Protein AF-A0A7V3EER7-F1 (afdb_monomer_lite)

Radius of gyration: 16.02 Å; chains: 1; bounding box: 39×31×43 Å

Foldseek 3Di:
DPFAWKWKFAQPDIGTQPDPVSDDPQSVCCVCVVVLVGDNVRLVVLCVVVVHDRPDDDDSSVVSVQSSQVVRIWIWGADVVVGAIEIEHADCVVNVLRVLVVLVVQQVDDDPPHRSDDQLGKYWYAHNNVRDIDTQHSVNRHNVVSCVVVVVSVVVVVD

pLDDT: mean 90.34, std 13.89, range [35.34, 98.5]

Structure (mmCIF, N/CA/C/O backbone):
data_AF-A0A7V3EER7-F1
#
_entry.id   AF-A0A7V3EER7-F1
#
loop_
_atom_site.group_PDB
_atom_site.id
_atom_site.type_symbol
_atom_site.label_atom_id
_atom_site.label_alt_id
_atom_site.label_comp_id
_atom_site.label_asym_id
_atom_site.label_entity_id
_atom_site.label_seq_id
_atom_site.pdbx_PDB_ins_code
_atom_site.Cartn_x
_atom_site.Cartn_y
_atom_site.Cartn_z
_atom_site.occupancy
_atom_site.B_iso_or_equiv
_atom_site.auth_seq_id
_atom_site.auth_comp_id
_atom_site.auth_asym_id
_atom_site.auth_atom_id
_atom_site.pdbx_PDB_model_num
ATOM 1 N N . MET A 1 1 ? 12.422 -6.948 15.788 1.00 42.25 1 MET A N 1
ATOM 2 C CA . MET A 1 1 ? 12.327 -7.331 14.360 1.00 42.25 1 MET A CA 1
ATOM 3 C C . MET A 1 1 ? 12.976 -6.224 13.553 1.00 42.25 1 MET A C 1
ATOM 5 O O . MET A 1 1 ? 12.641 -5.079 13.814 1.00 42.25 1 MET A O 1
ATOM 9 N N . LEU A 1 2 ? 13.895 -6.529 12.631 1.00 43.34 2 LEU A N 1
ATOM 10 C CA . LEU A 1 2 ? 14.289 -5.552 11.610 1.00 43.34 2 LEU A CA 1
ATOM 11 C C . LEU A 1 2 ? 13.024 -5.262 10.796 1.00 43.34 2 LEU A C 1
ATOM 13 O O . LEU A 1 2 ? 12.537 -6.149 10.097 1.00 43.34 2 LEU A O 1
ATOM 17 N N . GLN A 1 3 ? 12.422 -4.094 10.991 1.00 60.03 3 GLN A N 1
ATOM 18 C CA . GLN A 1 3 ? 11.299 -3.662 10.172 1.00 60.03 3 GLN A CA 1
ATOM 19 C C . GLN A 1 3 ? 11.887 -2.934 8.964 1.00 60.03 3 GLN A C 1
ATOM 21 O O . GLN A 1 3 ? 12.752 -2.074 9.128 1.00 60.03 3 GLN A O 1
ATOM 26 N N . GLY A 1 4 ? 11.493 -3.347 7.758 1.00 76.50 4 GLY A N 1
ATOM 27 C CA . GLY A 1 4 ? 11.801 -2.579 6.558 1.00 76.50 4 GLY A CA 1
ATOM 28 C C . GLY A 1 4 ? 10.993 -1.281 6.535 1.00 76.50 4 GLY A C 1
ATOM 29 O O . GLY A 1 4 ? 10.153 -1.034 7.402 1.00 76.50 4 GLY A O 1
ATOM 30 N N . LEU A 1 5 ? 11.275 -0.438 5.551 1.00 89.69 5 LEU A N 1
ATOM 31 C CA . LEU A 1 5 ? 10.651 0.873 5.410 1.00 89.69 5 LEU A CA 1
ATOM 32 C C . LEU A 1 5 ? 9.128 0.772 5.225 1.00 89.69 5 LEU A C 1
ATOM 34 O O . LEU A 1 5 ? 8.624 -0.155 4.590 1.00 89.69 5 LEU A O 1
ATOM 38 N N . GLY A 1 6 ? 8.390 1.739 5.763 1.00 92.44 6 GLY A N 1
ATOM 39 C CA . GLY A 1 6 ? 6.947 1.864 5.580 1.00 92.44 6 GLY A CA 1
ATOM 40 C C . GLY A 1 6 ? 6.587 3.255 5.081 1.00 92.44 6 GLY A C 1
ATOM 41 O O . GLY A 1 6 ? 7.188 4.236 5.509 1.00 92.44 6 GLY A O 1
ATOM 42 N N . PHE A 1 7 ? 5.603 3.343 4.189 1.00 95.00 7 PHE A N 1
ATOM 43 C CA . PHE A 1 7 ? 5.079 4.617 3.710 1.00 95.00 7 PHE A CA 1
ATOM 44 C C . PHE A 1 7 ? 3.555 4.585 3.612 1.00 95.00 7 PHE A C 1
ATOM 46 O O . PHE A 1 7 ? 2.960 3.537 3.333 1.00 95.00 7 PHE A O 1
ATOM 53 N N . TRP A 1 8 ? 2.951 5.753 3.799 1.00 97.19 8 TRP A N 1
ATOM 54 C CA . TRP A 1 8 ? 1.644 6.091 3.248 1.00 97.19 8 TRP A CA 1
ATOM 55 C C . TRP A 1 8 ? 1.843 7.021 2.057 1.00 97.19 8 TRP A C 1
ATOM 57 O O . TRP A 1 8 ? 2.626 7.968 2.133 1.00 97.19 8 TRP A O 1
ATOM 67 N N . VAL A 1 9 ? 1.147 6.756 0.957 1.00 98.00 9 VAL A N 1
ATOM 68 C CA . VAL A 1 9 ? 1.223 7.568 -0.261 1.00 98.00 9 VAL A CA 1
ATOM 69 C C . VAL A 1 9 ? -0.187 7.950 -0.685 1.00 98.00 9 VAL A C 1
ATOM 71 O O . VAL A 1 9 ? -1.065 7.097 -0.716 1.00 98.00 9 VAL A O 1
ATOM 74 N N . LYS A 1 10 ? -0.424 9.214 -1.019 1.00 97.00 10 LYS A N 1
ATOM 75 C CA . LYS A 1 10 ? -1.668 9.662 -1.655 1.00 97.00 10 LYS A CA 1
ATOM 76 C C . LYS A 1 10 ? -1.333 10.766 -2.633 1.00 97.00 10 LYS A C 1
ATOM 78 O O . LYS A 1 10 ? -0.817 11.812 -2.245 1.00 97.00 10 LYS A O 1
ATOM 83 N N . GLU A 1 11 ? -1.609 10.516 -3.904 1.00 94.50 11 GLU A N 1
ATOM 84 C CA . GLU A 1 11 ? -1.193 11.393 -4.994 1.00 94.50 11 GLU A CA 1
ATOM 85 C C . GLU A 1 11 ? 0.325 11.670 -4.949 1.00 94.50 11 GLU A C 1
ATOM 87 O O . GLU A 1 11 ? 1.121 10.740 -5.040 1.00 94.50 11 GLU A O 1
ATOM 92 N N . HIS A 1 12 ? 0.735 12.927 -4.757 1.00 90.56 12 HIS A N 1
ATOM 93 C CA . HIS A 1 12 ? 2.141 13.339 -4.639 1.00 90.56 12 HIS A CA 1
ATOM 94 C C . HIS A 1 12 ? 2.633 13.402 -3.183 1.00 90.56 12 HIS A C 1
ATOM 96 O O . HIS A 1 12 ? 3.781 13.760 -2.920 1.00 90.56 12 HIS A O 1
ATOM 102 N N . ARG A 1 13 ? 1.762 13.103 -2.213 1.00 96.25 13 ARG A N 1
ATOM 103 C CA . ARG A 1 13 ? 2.093 13.132 -0.790 1.00 96.25 13 ARG A CA 1
ATOM 104 C C . ARG A 1 13 ? 2.680 11.787 -0.378 1.00 96.25 13 ARG A C 1
ATOM 106 O O . ARG A 1 13 ? 1.999 10.770 -0.464 1.00 96.25 13 ARG A O 1
ATOM 113 N N . ILE A 1 14 ? 3.917 11.800 0.116 1.00 95.94 14 ILE A N 1
ATOM 114 C CA . ILE A 1 14 ? 4.625 10.624 0.640 1.00 95.94 14 ILE A CA 1
ATOM 115 C C . ILE A 1 14 ? 4.911 10.857 2.123 1.00 95.94 14 ILE A C 1
ATOM 117 O O . ILE A 1 14 ? 5.593 11.813 2.491 1.00 95.94 14 ILE A O 1
ATOM 121 N N . ILE A 1 15 ? 4.395 9.975 2.972 1.00 94.31 15 ILE A N 1
ATOM 122 C CA . ILE A 1 15 ? 4.596 9.996 4.418 1.00 94.31 15 ILE A CA 1
ATOM 123 C C . ILE A 1 15 ? 5.465 8.791 4.786 1.00 94.31 15 ILE A C 1
ATOM 125 O O . ILE A 1 15 ? 4.962 7.664 4.795 1.00 94.31 15 ILE A O 1
ATOM 129 N N . PRO A 1 16 ? 6.762 8.986 5.076 1.00 92.12 16 PRO A N 1
ATOM 130 C CA . PRO A 1 16 ? 7.594 7.921 5.610 1.00 92.12 16 PRO A CA 1
ATOM 131 C C . PRO A 1 16 ? 7.192 7.628 7.056 1.00 92.12 16 PRO A C 1
ATOM 133 O O . PRO A 1 16 ? 7.176 8.526 7.899 1.00 92.12 16 PRO A O 1
ATOM 136 N N . LEU A 1 17 ? 6.924 6.360 7.350 1.00 88.56 17 LEU A N 1
ATOM 137 C CA . LEU A 1 17 ? 6.810 5.875 8.718 1.00 88.56 17 LEU A CA 1
ATOM 138 C C . LEU A 1 17 ? 8.229 5.742 9.258 1.00 88.56 17 LEU A C 1
ATOM 140 O O . LEU A 1 17 ? 9.000 4.875 8.838 1.00 88.56 17 LEU A O 1
ATOM 144 N N . ARG A 1 18 ? 8.611 6.691 10.107 1.00 67.06 18 ARG A N 1
ATOM 145 C CA . ARG A 1 18 ? 9.896 6.668 10.803 1.00 67.06 18 ARG A CA 1
ATOM 146 C C . ARG A 1 18 ? 9.887 5.490 11.776 1.00 67.06 18 ARG A C 1
ATOM 148 O O . ARG A 1 18 ? 8.834 5.176 12.296 1.00 67.06 18 ARG A O 1
ATOM 155 N N . ASP A 1 19 ? 11.045 4.844 11.914 1.00 54.69 19 ASP A N 1
ATOM 156 C CA . ASP A 1 19 ? 11.454 3.784 12.855 1.00 54.69 19 ASP A CA 1
ATOM 157 C C . ASP A 1 19 ? 10.379 2.780 13.377 1.00 54.69 19 ASP A C 1
ATOM 159 O O . ASP A 1 19 ? 9.333 3.177 13.874 1.00 54.69 19 ASP A O 1
ATOM 163 N N . PRO A 1 20 ? 10.641 1.458 13.428 1.00 51.66 20 PRO A N 1
ATOM 164 C CA . PRO A 1 20 ? 9.833 0.510 14.215 1.00 51.66 20 PRO A CA 1
ATOM 165 C C . PRO A 1 20 ? 9.414 0.960 15.633 1.00 51.66 20 PRO A C 1
ATOM 167 O O . PRO A 1 20 ? 8.458 0.397 16.171 1.00 51.66 20 PRO A O 1
ATOM 170 N N . ALA A 1 21 ? 10.129 1.910 16.245 1.00 42.50 21 ALA A N 1
ATOM 171 C CA . ALA A 1 21 ? 9.782 2.544 17.515 1.00 42.50 21 ALA A CA 1
ATOM 172 C C . ALA A 1 21 ? 8.738 3.684 17.429 1.00 42.50 21 ALA A C 1
ATOM 174 O O . ALA A 1 21 ? 8.086 3.942 18.438 1.00 42.50 21 ALA A O 1
ATOM 175 N N . GLU A 1 22 ? 8.565 4.353 16.280 1.00 47.84 22 GLU A N 1
ATOM 176 C CA . GLU A 1 22 ? 7.637 5.490 16.101 1.00 47.84 22 GLU A CA 1
ATOM 177 C C . GLU A 1 22 ? 6.273 5.084 15.506 1.00 47.84 22 GLU A C 1
ATOM 179 O O . GLU A 1 22 ? 5.371 5.909 15.434 1.00 47.84 22 GLU A O 1
ATOM 184 N N . GLY A 1 23 ? 6.069 3.807 15.158 1.00 58.38 23 GLY A N 1
ATOM 185 C CA . GLY A 1 23 ? 4.727 3.245 14.975 1.00 58.38 23 GLY A CA 1
ATOM 186 C C . GLY A 1 23 ? 4.517 2.424 13.704 1.00 58.38 23 GLY A C 1
ATOM 187 O O . GLY A 1 23 ? 5.261 2.470 12.730 1.00 58.38 23 GLY A O 1
ATOM 188 N N . THR A 1 24 ? 3.458 1.619 13.723 1.00 83.88 24 THR A N 1
ATOM 189 C CA . THR A 1 24 ? 2.989 0.862 12.554 1.00 83.88 24 THR A CA 1
ATOM 190 C C . THR A 1 24 ? 2.129 1.750 11.643 1.00 83.88 24 THR A C 1
ATOM 192 O O . THR A 1 24 ? 1.691 2.825 12.049 1.00 83.88 24 THR A O 1
ATOM 195 N N . HIS A 1 25 ? 1.794 1.283 10.432 1.00 90.81 25 HIS A N 1
ATOM 196 C CA . HIS A 1 25 ? 0.808 1.951 9.561 1.00 90.81 25 HIS A CA 1
ATOM 197 C C . HIS A 1 25 ? -0.485 2.329 10.295 1.00 90.81 25 HIS A C 1
ATOM 199 O O . HIS A 1 25 ? -1.032 3.397 10.031 1.00 90.81 25 HIS A O 1
ATOM 205 N N . ILE A 1 26 ? -0.953 1.466 11.205 1.00 91.62 26 ILE A N 1
ATOM 206 C CA . ILE A 1 26 ? -2.166 1.714 11.986 1.00 91.62 26 ILE A CA 1
ATOM 207 C C . ILE A 1 26 ? -1.922 2.711 13.121 1.00 91.62 26 ILE A C 1
ATOM 209 O O . ILE A 1 26 ? -2.762 3.577 13.333 1.00 91.62 26 ILE A O 1
ATOM 213 N N . SER A 1 27 ? -0.762 2.659 13.788 1.00 90.56 27 SER A N 1
ATOM 214 C CA . SER A 1 27 ? -0.392 3.646 14.813 1.00 90.56 27 SER A CA 1
ATOM 215 C C . SER A 1 27 ? -0.443 5.065 14.250 1.00 90.56 27 SER A C 1
ATOM 217 O O . SER A 1 27 ? -1.082 5.926 14.843 1.00 90.56 27 SER A O 1
ATOM 219 N N . TYR A 1 28 ? 0.117 5.268 13.053 1.00 92.56 28 TYR A N 1
ATOM 220 C CA . TYR A 1 28 ? 0.115 6.574 12.396 1.00 92.56 28 TYR A CA 1
ATOM 221 C C . TYR A 1 28 ? -1.304 7.082 12.093 1.00 92.56 28 TYR A C 1
ATOM 223 O O . TYR A 1 28 ? -1.598 8.251 12.318 1.00 92.56 28 TYR A O 1
ATOM 231 N N . ILE A 1 29 ? -2.214 6.207 11.641 1.00 94.44 29 ILE A N 1
ATOM 232 C CA . ILE A 1 29 ? -3.625 6.580 11.430 1.00 94.44 29 ILE A CA 1
ATOM 233 C C . ILE A 1 29 ? -4.298 6.958 12.757 1.00 94.44 29 ILE A C 1
ATOM 235 O O . ILE A 1 29 ? -5.045 7.927 12.805 1.00 94.44 29 ILE A O 1
ATOM 239 N N . ILE A 1 30 ? -4.054 6.205 13.833 1.00 93.56 30 ILE A N 1
ATOM 240 C CA . ILE A 1 30 ? -4.658 6.469 15.150 1.00 93.56 30 ILE A CA 1
ATOM 241 C C . ILE A 1 30 ? -4.161 7.802 15.734 1.00 93.56 30 ILE A C 1
ATOM 243 O O . ILE A 1 30 ? -4.914 8.518 16.400 1.00 93.56 30 ILE A O 1
ATOM 247 N N . GLU A 1 31 ? -2.893 8.130 15.497 1.00 92.81 31 GLU A N 1
ATOM 248 C CA . GLU A 1 31 ? -2.251 9.350 15.990 1.00 92.81 31 GLU A CA 1
ATOM 249 C C . GLU A 1 31 ? -2.615 10.591 15.164 1.00 92.81 31 GLU A C 1
ATOM 251 O O . GLU A 1 31 ? -2.727 11.674 15.741 1.00 92.81 31 GLU A O 1
ATOM 256 N N . HIS A 1 32 ? -2.876 10.418 13.862 1.00 94.31 32 HIS A N 1
ATOM 257 C CA . HIS A 1 32 ? -3.182 11.484 12.899 1.00 94.31 32 HIS A CA 1
ATOM 258 C C . HIS A 1 32 ? -4.459 11.211 12.072 1.00 94.31 32 HIS A C 1
ATOM 260 O O . HIS A 1 32 ? -4.418 11.240 10.838 1.00 94.31 32 HIS A O 1
ATOM 266 N N . PRO A 1 33 ? -5.609 10.911 12.701 1.00 96.31 33 PRO A N 1
ATOM 267 C CA . PRO A 1 33 ? -6.800 10.424 11.998 1.00 96.31 33 PRO A CA 1
ATOM 268 C C . PRO A 1 33 ? -7.367 11.435 10.994 1.00 96.31 33 PRO A C 1
ATOM 270 O O . PRO A 1 33 ? -7.856 11.048 9.930 1.00 96.31 33 PRO A O 1
ATOM 273 N N . GLU A 1 34 ? -7.232 12.730 11.275 1.00 96.31 34 GLU A N 1
ATOM 274 C CA . GLU A 1 34 ? -7.685 13.816 10.410 1.00 96.31 34 GLU A CA 1
ATOM 275 C C . GLU A 1 34 ? -7.000 13.818 9.039 1.00 96.31 34 GLU A C 1
ATOM 277 O O . GLU A 1 34 ? -7.625 14.171 8.039 1.00 96.31 34 GLU A O 1
ATOM 282 N N . GLU A 1 35 ? -5.747 13.359 8.954 1.00 95.06 35 GLU A N 1
ATOM 283 C CA . GLU A 1 35 ? -5.046 13.235 7.674 1.00 95.06 35 GLU A CA 1
ATOM 284 C C . GLU A 1 35 ? -5.691 12.185 6.765 1.00 95.06 35 GLU A C 1
ATOM 286 O O . GLU A 1 35 ? -5.614 12.269 5.537 1.00 95.06 35 GLU A O 1
ATOM 291 N N . PHE A 1 36 ? -6.361 11.212 7.377 1.00 96.62 36 PHE A N 1
ATOM 292 C CA . PHE A 1 36 ? -7.024 10.100 6.718 1.00 96.62 36 PHE A CA 1
ATOM 293 C C . PHE A 1 36 ? -8.538 10.286 6.619 1.00 96.62 36 PHE A C 1
ATOM 295 O O . PHE A 1 36 ? -9.229 9.354 6.224 1.00 96.62 36 PHE A O 1
ATOM 302 N N . THR A 1 37 ? -9.051 11.490 6.908 1.00 95.81 37 THR A N 1
ATOM 303 C CA . THR A 1 37 ? -10.501 11.771 6.923 1.00 95.81 37 THR A CA 1
ATOM 304 C C . THR A 1 37 ? -11.248 10.850 7.900 1.00 95.81 37 THR A C 1
ATOM 306 O O . THR A 1 37 ? -12.351 10.389 7.622 1.00 95.81 37 THR A O 1
ATOM 309 N N . LEU A 1 38 ? -10.624 10.559 9.042 1.00 96.25 38 LEU A N 1
ATOM 310 C CA . LEU A 1 38 ? -11.203 9.793 10.142 1.00 96.25 38 LEU A CA 1
ATOM 311 C C . LEU A 1 38 ? -11.219 10.643 11.416 1.00 96.25 38 LEU A C 1
ATOM 313 O O . LEU A 1 38 ? -10.476 11.620 11.542 1.00 96.25 38 LEU A O 1
ATOM 317 N N . THR A 1 39 ? -12.011 10.233 12.403 1.00 97.00 39 THR A N 1
ATOM 318 C CA . THR A 1 39 ? -11.897 10.726 13.782 1.00 97.00 39 THR A CA 1
ATOM 319 C C . THR A 1 39 ? -11.454 9.631 14.750 1.00 97.00 39 THR A C 1
ATOM 321 O O . THR A 1 39 ? -11.542 8.432 14.468 1.00 97.00 39 THR A O 1
ATOM 324 N N . LYS A 1 40 ? -10.988 10.033 15.940 1.00 95.56 40 LYS A N 1
ATOM 325 C CA . LYS A 1 40 ? -10.629 9.084 17.007 1.00 95.56 40 LYS A CA 1
ATOM 326 C C . LYS A 1 40 ? -11.832 8.257 17.451 1.00 95.56 40 LYS A C 1
ATOM 328 O O . LYS A 1 40 ? -11.692 7.069 17.720 1.00 95.56 40 LYS A O 1
ATOM 333 N N . GLU A 1 41 ? -13.011 8.870 17.491 1.00 96.62 41 GLU A N 1
ATOM 334 C CA . GLU A 1 41 ? -14.270 8.215 17.842 1.00 96.62 41 GLU A CA 1
ATOM 335 C C . GLU A 1 41 ? -14.663 7.169 16.795 1.00 96.62 41 GLU A C 1
ATOM 337 O O . GLU A 1 41 ? -15.094 6.075 17.154 1.00 96.62 41 GLU A O 1
ATOM 342 N N . GLU A 1 42 ? -14.485 7.472 15.505 1.00 96.94 42 GLU A N 1
ATOM 343 C CA . GLU A 1 42 ? -14.731 6.514 14.424 1.00 96.94 42 GLU A CA 1
ATOM 344 C C . GLU A 1 42 ? -13.789 5.313 14.510 1.00 96.94 42 GLU A C 1
ATOM 346 O O . GLU A 1 42 ? -14.244 4.171 14.433 1.00 96.94 42 GLU A O 1
ATOM 351 N N . ILE A 1 43 ? -12.496 5.558 14.726 1.00 96.69 43 ILE A N 1
ATOM 352 C CA . ILE A 1 43 ? -11.493 4.504 14.908 1.00 96.69 43 ILE A CA 1
ATOM 353 C C . ILE A 1 43 ? -11.836 3.638 16.122 1.00 96.69 43 ILE A C 1
ATOM 355 O O . ILE A 1 43 ? -11.889 2.413 16.002 1.00 96.69 43 ILE A O 1
ATOM 359 N N . GLN A 1 44 ? -12.111 4.255 17.274 1.00 96.19 44 GLN A N 1
ATOM 360 C CA . GLN A 1 44 ? -12.457 3.529 18.495 1.00 96.19 44 GLN A CA 1
ATOM 361 C C . GLN A 1 44 ? -13.701 2.663 18.284 1.00 96.19 44 GLN A C 1
ATOM 363 O O . GLN A 1 44 ? -13.699 1.486 18.630 1.00 96.19 44 GLN A O 1
ATOM 368 N N . LYS A 1 45 ? -14.728 3.201 17.620 1.00 97.25 45 LYS A N 1
ATOM 369 C CA . LYS A 1 45 ? -15.951 2.459 17.305 1.00 97.25 45 LYS A CA 1
ATOM 370 C C . LYS A 1 45 ? -15.685 1.221 16.443 1.00 97.25 45 LYS A C 1
ATOM 372 O O . LYS A 1 45 ? -16.354 0.203 16.627 1.00 97.25 45 LYS A O 1
ATOM 377 N N . ILE A 1 46 ? -14.738 1.284 15.504 1.00 97.19 46 ILE A N 1
ATOM 378 C CA . ILE A 1 46 ? -14.352 0.116 14.697 1.00 97.19 46 ILE A CA 1
ATOM 379 C C . ILE A 1 46 ? -13.703 -0.947 15.594 1.00 97.19 46 ILE A C 1
ATOM 381 O O . ILE A 1 46 ? -14.110 -2.106 15.547 1.00 97.19 46 ILE A O 1
ATOM 385 N N . TYR A 1 47 ? -12.762 -0.562 16.459 1.00 96.94 47 TYR A N 1
ATOM 386 C CA . TYR A 1 47 ? -12.147 -1.480 17.427 1.00 96.94 47 TYR A CA 1
ATOM 387 C C . TYR A 1 47 ? -13.177 -2.121 18.368 1.00 96.94 47 TYR A C 1
ATOM 389 O O . TYR A 1 47 ? -13.196 -3.346 18.519 1.00 96.94 47 TYR A O 1
ATOM 397 N N . ASP A 1 48 ? -14.102 -1.323 18.903 1.00 96.81 48 ASP A N 1
ATOM 398 C CA . ASP A 1 48 ? -15.187 -1.790 19.770 1.00 96.81 48 ASP A CA 1
ATOM 399 C C . ASP A 1 48 ? -16.103 -2.793 19.051 1.00 96.81 48 ASP A C 1
ATOM 401 O O . ASP A 1 48 ? -16.511 -3.799 19.635 1.00 96.81 48 ASP A O 1
ATOM 405 N N . THR A 1 49 ? -16.391 -2.558 17.764 1.00 97.25 49 THR A N 1
ATOM 406 C CA . THR A 1 49 ? -17.219 -3.449 16.930 1.00 97.25 49 THR A CA 1
ATOM 407 C C . THR A 1 49 ? -16.611 -4.848 16.820 1.00 97.25 49 THR A C 1
ATOM 409 O O . THR A 1 49 ? -17.340 -5.840 16.840 1.00 97.25 49 THR A O 1
ATOM 412 N N . TYR A 1 50 ? -15.282 -4.940 16.747 1.00 96.00 50 TYR A N 1
ATOM 413 C CA . TYR A 1 50 ? -14.561 -6.213 16.688 1.00 96.00 50 TYR A CA 1
ATOM 414 C C . TYR A 1 50 ? -14.137 -6.754 18.054 1.00 96.00 50 TYR A C 1
ATOM 416 O O . TYR A 1 50 ? -13.578 -7.849 18.109 1.00 96.00 50 TYR A O 1
ATOM 424 N N . GLN A 1 51 ? -14.422 -6.034 19.145 1.00 96.50 51 GLN A N 1
ATOM 425 C CA . GLN A 1 51 ? -13.952 -6.363 20.495 1.00 96.50 51 GLN A CA 1
ATOM 426 C C . GLN A 1 51 ? -12.418 -6.500 20.555 1.00 96.50 51 GLN A C 1
ATOM 428 O O . GLN A 1 51 ? -11.874 -7.349 21.266 1.00 96.50 51 GLN A O 1
ATOM 433 N N . GLU A 1 52 ? -11.716 -5.675 19.778 1.00 94.31 52 GLU A N 1
ATOM 434 C CA . GLU A 1 52 ? -10.257 -5.626 19.724 1.00 94.31 52 GLU A CA 1
ATOM 435 C C . GLU A 1 52 ? -9.743 -4.423 20.527 1.00 94.31 52 GLU A C 1
ATOM 437 O O . GLU A 1 52 ? -10.349 -3.355 20.531 1.00 94.31 52 GLU A O 1
ATOM 442 N N . GLU A 1 53 ? -8.607 -4.579 21.208 1.00 91.25 53 GLU A N 1
ATOM 443 C CA . GLU A 1 53 ? -7.932 -3.452 21.863 1.00 91.25 53 GLU A CA 1
ATOM 444 C C . GLU A 1 53 ? -7.369 -2.489 20.810 1.00 91.25 53 GLU A C 1
ATOM 446 O O . GLU A 1 53 ? -6.842 -2.931 19.788 1.00 91.25 53 GLU A O 1
ATOM 451 N N . LEU A 1 54 ? -7.433 -1.178 21.067 1.00 88.19 54 LEU A N 1
ATOM 452 C CA . LEU A 1 54 ? -6.837 -0.165 20.191 1.00 88.19 54 LEU A CA 1
ATOM 453 C C . LEU A 1 54 ? -5.358 -0.500 19.923 1.00 88.19 54 LEU A C 1
ATOM 455 O O . LEU A 1 54 ? -4.658 -0.975 20.815 1.00 88.19 54 LEU A O 1
ATOM 459 N N . TYR A 1 55 ? -4.885 -0.262 18.696 1.00 85.25 55 TYR A N 1
ATOM 460 C CA . TYR A 1 55 ? -3.560 -0.663 18.184 1.00 85.25 55 TYR A CA 1
ATOM 461 C C . TYR A 1 55 ? -3.345 -2.167 17.974 1.00 85.25 55 TYR A C 1
ATOM 463 O O . TYR A 1 55 ? -2.331 -2.552 17.385 1.00 85.25 55 TYR A O 1
ATOM 471 N N . ARG A 1 56 ? -4.268 -3.039 18.397 1.00 84.81 56 ARG A N 1
ATOM 472 C CA . ARG A 1 56 ? -4.129 -4.474 18.152 1.00 84.81 56 ARG A CA 1
ATOM 473 C C . ARG A 1 56 ? -4.232 -4.772 16.658 1.00 84.81 56 ARG A C 1
ATOM 475 O O . ARG A 1 56 ? -5.081 -4.247 15.939 1.00 84.81 56 ARG A O 1
ATOM 482 N N . GLU A 1 57 ? -3.338 -5.639 16.202 1.00 82.94 57 GLU A N 1
ATOM 483 C CA . GLU A 1 57 ? -3.375 -6.213 14.863 1.00 82.94 57 GLU A CA 1
ATOM 484 C C . GLU A 1 57 ? -4.535 -7.220 14.786 1.00 82.94 57 GLU A C 1
ATOM 486 O O . GLU A 1 57 ? -4.578 -8.182 15.558 1.00 82.94 57 GLU A O 1
ATOM 491 N N . GLY A 1 58 ? -5.479 -6.984 13.875 1.00 89.88 58 GLY A N 1
ATOM 492 C CA . GLY A 1 58 ? -6.716 -7.755 13.773 1.00 89.88 58 GLY A CA 1
ATOM 493 C C . GLY A 1 58 ? -7.664 -7.222 12.697 1.00 89.88 58 GLY A C 1
ATOM 494 O O . GLY A 1 58 ? -7.236 -6.525 11.769 1.00 89.88 58 GLY A O 1
ATOM 495 N N . LYS A 1 59 ? -8.950 -7.557 12.821 1.00 94.00 59 LYS A N 1
ATOM 496 C CA . LYS A 1 59 ? -10.002 -7.178 11.866 1.00 94.00 59 LYS A CA 1
ATOM 497 C C . LYS A 1 59 ? -10.276 -5.678 11.868 1.00 94.00 59 LYS A C 1
ATOM 499 O O . LYS A 1 59 ? -10.512 -5.114 10.803 1.00 94.00 59 LYS A O 1
ATOM 504 N N . ALA A 1 60 ? -10.184 -5.022 13.025 1.00 94.81 60 ALA A N 1
ATOM 505 C CA . ALA A 1 60 ? -10.385 -3.579 13.121 1.00 94.81 60 ALA A CA 1
ATOM 506 C C . ALA A 1 60 ? -9.345 -2.823 12.287 1.00 94.81 60 ALA A C 1
ATOM 508 O O . ALA A 1 60 ? -9.679 -1.934 11.504 1.00 94.81 60 ALA A O 1
ATOM 509 N N . ARG A 1 61 ? -8.078 -3.239 12.388 1.00 93.88 61 ARG A N 1
ATOM 510 C CA . ARG A 1 61 ? -6.989 -2.691 11.576 1.00 93.88 61 ARG A CA 1
ATOM 511 C C . ARG A 1 61 ? -7.215 -2.924 10.086 1.00 93.88 61 ARG A C 1
ATOM 513 O O . ARG A 1 61 ? -6.965 -2.017 9.297 1.00 93.88 61 ARG A O 1
ATOM 520 N N . GLU A 1 62 ? -7.617 -4.132 9.697 1.00 93.69 62 GLU A N 1
ATOM 521 C CA . GLU A 1 62 ? -7.882 -4.441 8.292 1.00 93.69 62 GLU A CA 1
ATOM 522 C C . GLU A 1 62 ? -8.987 -3.537 7.732 1.00 93.69 62 GLU A C 1
ATOM 524 O O . GLU A 1 62 ? -8.793 -2.925 6.683 1.00 93.69 62 GLU A O 1
ATOM 529 N N . GLU A 1 63 ? -10.087 -3.367 8.469 1.00 96.25 63 GLU A N 1
ATOM 530 C CA . GLU A 1 63 ? -11.176 -2.474 8.074 1.00 96.25 63 GLU A CA 1
ATOM 531 C C . GLU A 1 63 ? -10.715 -1.016 7.950 1.00 96.25 63 GLU A C 1
ATOM 533 O O . GLU A 1 63 ? -11.019 -0.361 6.952 1.00 96.25 63 GLU A O 1
ATOM 538 N N . ILE A 1 64 ? -9.950 -0.506 8.920 1.00 96.75 64 ILE A N 1
ATOM 539 C CA . ILE A 1 64 ? -9.426 0.867 8.881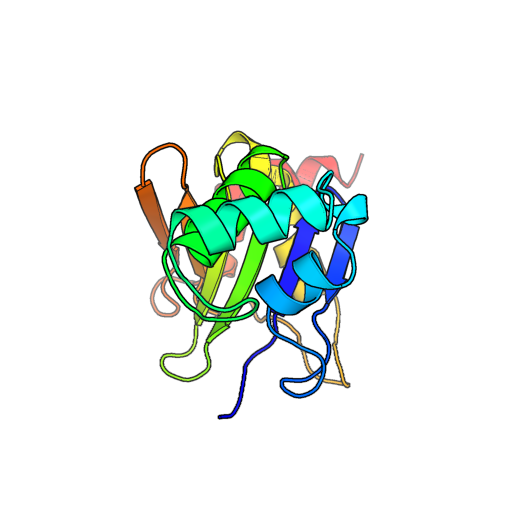 1.00 96.75 64 ILE A CA 1
ATOM 540 C C . ILE A 1 64 ? -8.512 1.061 7.667 1.00 96.75 64 ILE A C 1
ATOM 542 O O . ILE A 1 64 ? -8.697 2.016 6.917 1.00 96.75 64 ILE A O 1
ATOM 546 N N . ILE A 1 65 ? -7.560 0.150 7.432 1.00 95.38 65 ILE A N 1
ATOM 547 C CA . ILE A 1 65 ? -6.651 0.230 6.278 1.00 95.38 65 ILE A CA 1
ATOM 548 C C . ILE A 1 65 ? -7.444 0.207 4.966 1.00 95.38 65 ILE A C 1
ATOM 550 O O . ILE A 1 65 ? -7.153 1.002 4.077 1.00 95.38 65 ILE A O 1
ATOM 554 N N . GLN A 1 66 ? -8.457 -0.655 4.845 1.00 96.69 66 GLN A N 1
ATOM 555 C CA . GLN A 1 66 ? -9.294 -0.715 3.646 1.00 96.69 66 GLN A CA 1
ATOM 556 C C . GLN A 1 66 ? -10.084 0.579 3.418 1.00 96.69 66 GLN A C 1
ATOM 558 O O . GLN A 1 66 ? -10.112 1.068 2.288 1.00 96.69 66 GLN A O 1
ATOM 563 N N . ARG A 1 67 ? -10.684 1.163 4.466 1.00 97.19 67 ARG A N 1
ATOM 564 C CA . ARG A 1 67 ? -11.381 2.462 4.385 1.00 97.19 67 ARG A CA 1
ATOM 565 C C . ARG A 1 67 ? -10.434 3.573 3.946 1.00 97.19 67 ARG A C 1
ATOM 567 O O . ARG A 1 67 ? -10.726 4.303 3.008 1.00 97.19 67 ARG A O 1
ATOM 574 N N . VAL A 1 68 ? -9.262 3.647 4.568 1.00 97.56 68 VAL A N 1
ATOM 575 C CA . VAL A 1 68 ? -8.220 4.609 4.199 1.00 97.56 68 VAL A CA 1
ATOM 576 C C . VAL A 1 68 ? -7.798 4.430 2.738 1.00 97.56 68 VAL A C 1
ATOM 578 O O . VAL A 1 68 ? -7.691 5.408 1.998 1.00 97.56 68 VAL A O 1
ATOM 581 N N . SER A 1 69 ? -7.643 3.190 2.272 1.00 97.81 69 SER A N 1
ATOM 582 C CA . SER A 1 69 ? -7.333 2.919 0.870 1.00 97.81 69 SER A CA 1
ATOM 583 C C . SER A 1 69 ? -8.453 3.289 -0.102 1.00 97.81 69 SER A C 1
ATOM 585 O O . SER A 1 69 ? -8.150 3.736 -1.210 1.00 97.81 69 SER A O 1
ATOM 587 N N . GLN A 1 70 ? -9.729 3.161 0.277 1.00 97.25 70 GLN A N 1
ATOM 588 C CA . GLN A 1 70 ? -10.857 3.614 -0.555 1.00 97.25 70 GLN A CA 1
ATOM 589 C C . GLN A 1 70 ? -10.750 5.109 -0.884 1.00 97.25 70 GLN A C 1
ATOM 591 O O . GLN A 1 70 ? -10.969 5.496 -2.038 1.00 97.25 70 GLN A O 1
ATOM 596 N N . GLU A 1 71 ? -10.266 5.899 0.077 1.00 97.19 71 GLU A N 1
ATOM 597 C CA . GLU A 1 71 ? -9.971 7.333 -0.045 1.00 97.19 71 GLU A CA 1
ATOM 598 C C . GLU A 1 71 ? -8.688 7.652 -0.843 1.00 97.19 71 GLU A C 1
ATOM 600 O O . GLU A 1 71 ? -8.221 8.795 -0.852 1.00 97.19 71 GLU A O 1
ATOM 605 N N . GLY A 1 72 ? -8.094 6.660 -1.514 1.00 97.31 72 GLY A N 1
ATOM 606 C CA . GLY A 1 72 ? -6.940 6.825 -2.404 1.00 97.31 72 GLY A CA 1
ATOM 607 C C . GLY A 1 72 ? -5.579 6.752 -1.710 1.00 97.31 72 GLY A C 1
ATOM 608 O O . GLY A 1 72 ? -4.565 7.075 -2.327 1.00 97.31 72 GLY A O 1
ATOM 609 N N . TRP A 1 73 ? -5.531 6.344 -0.438 1.00 98.44 73 TRP A N 1
ATOM 610 C CA . TRP A 1 73 ? -4.267 6.100 0.253 1.00 98.44 73 TRP A CA 1
ATOM 611 C C . TRP A 1 73 ? -3.680 4.727 -0.094 1.00 98.44 73 TRP A C 1
ATOM 613 O O . TRP A 1 73 ? -4.300 3.674 0.066 1.00 98.44 73 TRP A O 1
ATOM 623 N N . ILE A 1 74 ? -2.422 4.738 -0.500 1.00 98.50 74 ILE A N 1
ATOM 624 C CA . ILE A 1 74 ? -1.628 3.571 -0.848 1.00 98.50 74 ILE A CA 1
ATOM 625 C C . ILE A 1 74 ? -0.724 3.251 0.339 1.00 98.50 74 ILE A C 1
ATOM 627 O O . ILE A 1 74 ? 0.068 4.081 0.798 1.00 98.50 74 ILE A O 1
ATOM 631 N N . ARG A 1 75 ? -0.828 2.022 0.834 1.00 97.44 75 ARG A N 1
ATOM 632 C CA . ARG A 1 75 ? 0.033 1.490 1.883 1.00 97.44 75 ARG A CA 1
ATOM 633 C C . ARG A 1 75 ? 1.250 0.836 1.247 1.00 97.44 75 ARG A C 1
ATOM 635 O O . ARG A 1 75 ? 1.101 -0.137 0.514 1.00 97.44 75 ARG A O 1
ATOM 642 N N . VAL A 1 76 ? 2.449 1.295 1.587 1.00 96.56 76 VAL A N 1
ATOM 643 C CA . VAL A 1 76 ? 3.698 0.684 1.115 1.00 96.56 76 VAL A CA 1
ATOM 644 C C . VAL A 1 76 ? 4.496 0.136 2.291 1.00 96.56 76 VAL A C 1
ATOM 646 O O . VAL A 1 76 ? 4.646 0.802 3.317 1.00 96.56 76 VAL A O 1
ATOM 649 N N . ARG A 1 77 ? 5.023 -1.081 2.154 1.00 94.12 77 ARG A N 1
ATOM 650 C CA . ARG A 1 77 ? 5.890 -1.716 3.149 1.00 94.12 77 ARG A CA 1
ATOM 651 C C . ARG A 1 77 ? 6.989 -2.536 2.491 1.00 94.12 77 ARG A C 1
ATOM 653 O O . ARG A 1 77 ? 6.699 -3.401 1.677 1.00 94.12 77 ARG A O 1
ATOM 660 N N . HIS A 1 78 ? 8.222 -2.349 2.937 1.00 93.31 78 HIS A N 1
ATOM 661 C CA . HIS A 1 78 ? 9.343 -3.226 2.631 1.00 93.31 78 HIS A CA 1
ATOM 662 C C . HIS A 1 78 ? 9.424 -4.344 3.670 1.00 93.31 78 HIS A C 1
ATOM 664 O O . HIS A 1 78 ? 9.548 -4.106 4.876 1.00 93.31 78 HIS A O 1
ATOM 670 N N . TYR A 1 79 ? 9.317 -5.581 3.210 1.00 91.06 79 TYR A N 1
ATOM 671 C CA . TYR A 1 79 ? 9.598 -6.767 4.002 1.00 91.06 79 TYR A CA 1
ATOM 672 C C . TYR A 1 79 ? 11.045 -7.174 3.754 1.00 91.06 79 TYR A C 1
ATOM 674 O O . TYR A 1 79 ? 11.493 -7.150 2.622 1.00 91.06 79 TYR A O 1
ATOM 682 N N . LEU A 1 80 ? 11.773 -7.544 4.812 1.00 89.00 80 LEU A N 1
ATOM 683 C CA . LEU A 1 80 ? 13.183 -7.951 4.706 1.00 89.00 80 LEU A CA 1
ATOM 684 C C . LEU A 1 80 ? 13.363 -9.475 4.656 1.00 89.00 80 LEU A C 1
ATOM 686 O O . LEU A 1 80 ? 14.457 -9.957 4.369 1.00 89.00 80 LEU A O 1
ATOM 690 N N . LYS A 1 81 ? 12.328 -10.239 5.038 1.00 87.69 81 LYS A N 1
ATOM 691 C CA . LYS A 1 81 ? 12.337 -11.711 5.109 1.00 87.69 81 LYS A CA 1
ATOM 692 C C . LYS A 1 81 ? 10.922 -12.281 4.861 1.00 87.69 81 LYS A C 1
ATOM 694 O O . LYS A 1 81 ? 10.146 -12.331 5.818 1.00 87.69 81 LYS A O 1
ATOM 699 N N . PRO A 1 82 ? 10.587 -12.734 3.634 1.00 89.62 82 PRO A N 1
ATOM 700 C CA . PRO A 1 82 ? 11.374 -12.575 2.402 1.00 89.62 82 PRO A CA 1
ATOM 701 C C . PRO A 1 82 ? 11.519 -11.095 2.002 1.00 89.62 82 PRO A C 1
ATOM 703 O O . PRO A 1 82 ? 10.784 -10.254 2.521 1.00 89.62 82 PRO A O 1
ATOM 706 N N . ASP A 1 83 ? 12.505 -10.791 1.154 1.00 92.69 83 ASP A N 1
ATOM 707 C CA . ASP A 1 83 ? 12.847 -9.423 0.737 1.00 92.69 83 ASP A CA 1
ATOM 708 C C . ASP A 1 83 ? 11.983 -8.977 -0.453 1.00 92.69 83 ASP A C 1
ATOM 710 O O . ASP A 1 83 ? 12.172 -9.474 -1.560 1.00 92.69 83 ASP A O 1
ATOM 714 N N . TYR A 1 84 ? 10.997 -8.109 -0.210 1.00 95.81 84 TYR A N 1
ATOM 715 C CA . TYR A 1 84 ? 10.116 -7.565 -1.250 1.00 95.81 84 TYR A CA 1
ATOM 716 C C . TYR A 1 84 ? 9.364 -6.316 -0.773 1.00 95.81 84 TYR A C 1
ATOM 718 O O . TYR A 1 84 ? 9.146 -6.096 0.424 1.00 95.81 84 TYR A O 1
ATOM 726 N N . TRP A 1 85 ? 8.899 -5.512 -1.724 1.00 97.25 85 TRP A N 1
ATOM 727 C CA . TRP A 1 85 ? 8.019 -4.374 -1.486 1.00 97.25 85 TRP A CA 1
ATOM 728 C C . TRP A 1 85 ? 6.559 -4.764 -1.678 1.00 97.25 85 TRP A C 1
ATOM 730 O O . TRP A 1 85 ? 6.157 -5.198 -2.750 1.00 97.25 85 TRP A O 1
ATOM 740 N N . SER A 1 86 ? 5.739 -4.562 -0.652 1.00 96.75 86 SER A N 1
ATOM 741 C CA . SER A 1 86 ? 4.287 -4.704 -0.721 1.00 96.75 86 SER A CA 1
ATOM 742 C C . SER A 1 86 ? 3.640 -3.334 -0.876 1.00 96.75 86 SER A C 1
ATOM 744 O O . SER A 1 86 ? 3.792 -2.475 -0.006 1.00 96.75 86 SER A O 1
ATOM 746 N N . ILE A 1 87 ? 2.910 -3.145 -1.969 1.00 98.25 87 ILE A N 1
ATOM 747 C CA . ILE A 1 87 ? 2.141 -1.944 -2.287 1.00 98.25 87 ILE A CA 1
ATOM 748 C C . ILE A 1 87 ? 0.669 -2.342 -2.310 1.00 98.25 87 ILE A C 1
ATOM 750 O O . ILE A 1 87 ? 0.247 -3.140 -3.139 1.00 98.25 87 ILE A O 1
ATOM 754 N N . GLN A 1 88 ? -0.123 -1.808 -1.391 1.00 98.25 88 GLN A N 1
ATOM 755 C CA . GLN A 1 88 ? -1.543 -2.122 -1.271 1.00 98.25 88 GLN A CA 1
ATOM 756 C C . GLN A 1 88 ? -2.362 -0.860 -1.504 1.00 98.25 88 GLN A C 1
ATOM 758 O O . GLN A 1 88 ? -2.109 0.168 -0.877 1.00 98.25 88 GLN A O 1
ATOM 763 N N . THR A 1 89 ? -3.351 -0.943 -2.383 1.00 98.31 89 THR A N 1
ATOM 764 C CA . THR A 1 89 ? -4.259 0.163 -2.701 1.00 98.31 89 THR A CA 1
ATOM 765 C C . THR A 1 89 ? -5.674 -0.354 -2.910 1.00 98.31 89 THR A C 1
ATOM 767 O O . THR A 1 89 ? -5.890 -1.562 -3.024 1.00 98.31 89 THR A O 1
ATOM 770 N N . TYR A 1 90 ? -6.662 0.537 -2.963 1.00 98.25 90 TYR A N 1
ATOM 771 C CA . TYR A 1 90 ? -8.021 0.109 -3.264 1.00 98.25 90 TYR A CA 1
ATOM 772 C C . TYR A 1 90 ? -8.150 -0.360 -4.713 1.00 98.25 90 TYR A C 1
ATOM 774 O O . TYR A 1 90 ? -8.557 -1.497 -4.927 1.00 98.25 90 TYR A O 1
ATOM 782 N N . ASP A 1 91 ? -7.723 0.436 -5.694 1.00 97.56 91 ASP A N 1
ATOM 783 C CA . ASP A 1 91 ? -7.851 0.138 -7.124 1.00 97.56 91 ASP A CA 1
ATOM 784 C C . ASP A 1 91 ? -6.525 0.400 -7.863 1.00 97.56 91 ASP A C 1
ATOM 786 O O . ASP A 1 91 ? -6.175 1.531 -8.205 1.00 97.56 91 ASP A O 1
ATOM 790 N N . THR A 1 92 ? -5.775 -0.662 -8.169 1.00 95.38 92 THR A N 1
ATOM 791 C CA . THR A 1 92 ? -4.445 -0.523 -8.790 1.00 95.38 92 THR A CA 1
ATOM 792 C C . THR A 1 92 ? -4.485 0.124 -10.174 1.00 95.38 92 THR A C 1
ATOM 794 O O . THR A 1 92 ? -3.448 0.597 -10.641 1.00 95.38 92 THR A O 1
ATOM 797 N N . VAL A 1 93 ? -5.641 0.171 -10.844 1.00 95.06 93 VAL A N 1
ATOM 798 C CA . VAL A 1 93 ? -5.813 0.909 -12.102 1.00 95.06 93 VAL A CA 1
ATOM 799 C C . VAL A 1 93 ? -5.954 2.401 -11.812 1.00 95.06 93 VAL A C 1
ATOM 801 O O . VAL A 1 93 ? -5.244 3.207 -12.417 1.00 95.06 93 VAL A O 1
ATOM 804 N N . ARG A 1 94 ? -6.820 2.773 -10.859 1.00 95.69 94 ARG A N 1
ATOM 805 C CA . ARG A 1 94 ? -7.047 4.173 -10.453 1.00 95.69 94 ARG A CA 1
ATOM 806 C C . ARG A 1 94 ? -5.773 4.813 -9.903 1.00 95.69 94 ARG A C 1
ATOM 808 O O . ARG A 1 94 ? -5.440 5.935 -10.270 1.00 95.69 94 ARG A O 1
ATOM 815 N N . GLU A 1 95 ? -5.039 4.088 -9.063 1.00 96.75 95 GLU A N 1
ATOM 816 C CA . GLU A 1 95 ? -3.834 4.593 -8.399 1.00 96.75 95 GLU A CA 1
ATOM 817 C C . GLU A 1 95 ? -2.532 4.369 -9.183 1.00 96.75 95 GLU A C 1
ATOM 819 O O . GLU A 1 95 ? -1.467 4.780 -8.718 1.00 96.75 95 GLU A O 1
ATOM 824 N N . ARG A 1 96 ? -2.579 3.758 -10.379 1.00 96.69 96 ARG A N 1
ATOM 825 C CA . ARG A 1 96 ? -1.372 3.314 -11.102 1.00 96.69 96 ARG A CA 1
ATOM 826 C C . ARG A 1 96 ? -0.327 4.410 -11.274 1.00 96.69 96 ARG A C 1
ATOM 828 O O . ARG A 1 96 ? 0.851 4.168 -11.025 1.00 96.69 96 ARG A O 1
ATOM 835 N N . LYS A 1 97 ? -0.766 5.607 -11.676 1.00 96.38 97 LYS A N 1
ATOM 836 C CA . LYS A 1 97 ? 0.111 6.768 -11.875 1.00 96.38 97 LYS A CA 1
ATOM 837 C C . LYS A 1 97 ? 0.918 7.066 -10.610 1.00 96.38 97 LYS A C 1
ATOM 839 O O . LYS A 1 97 ? 2.131 7.178 -10.679 1.00 96.38 97 LYS A O 1
ATOM 844 N N . TYR A 1 98 ? 0.253 7.130 -9.462 1.00 97.38 98 TYR A N 1
ATOM 845 C CA . TYR A 1 98 ? 0.888 7.480 -8.193 1.00 97.38 98 TYR A CA 1
ATOM 846 C C . TYR A 1 98 ? 1.798 6.370 -7.666 1.00 97.38 98 TYR A C 1
ATOM 848 O O . TYR A 1 98 ? 2.809 6.657 -7.034 1.00 97.38 98 TYR A O 1
ATOM 856 N N . ILE A 1 99 ? 1.489 5.105 -7.973 1.00 97.81 99 ILE A N 1
ATOM 857 C CA . ILE A 1 99 ? 2.397 3.984 -7.695 1.00 97.81 99 ILE A CA 1
ATOM 858 C C . ILE A 1 99 ? 3.679 4.123 -8.527 1.00 97.81 99 ILE A C 1
ATOM 860 O O . ILE A 1 99 ? 4.771 3.982 -7.982 1.00 97.81 99 ILE A O 1
ATOM 864 N N . VAL A 1 100 ? 3.564 4.426 -9.826 1.00 97.50 100 VAL A N 1
ATOM 865 C CA . VAL A 1 100 ? 4.725 4.670 -10.701 1.00 97.50 100 VAL A CA 1
ATOM 866 C C . VAL A 1 100 ? 5.543 5.857 -10.196 1.00 97.50 100 VAL A C 1
ATOM 868 O O . VAL A 1 100 ? 6.752 5.719 -10.018 1.00 97.50 100 VAL A O 1
ATOM 871 N N . ASP A 1 101 ? 4.891 6.983 -9.904 1.00 96.31 101 ASP A N 1
ATOM 872 C CA . ASP A 1 101 ? 5.548 8.200 -9.416 1.00 96.31 101 ASP A CA 1
ATOM 873 C C . ASP A 1 101 ? 6.285 7.936 -8.086 1.00 96.31 101 ASP A C 1
ATOM 875 O O . ASP A 1 101 ? 7.428 8.360 -7.911 1.00 96.31 101 ASP A O 1
ATOM 879 N N . PHE A 1 102 ? 5.686 7.162 -7.173 1.00 97.62 102 PHE A N 1
ATOM 880 C CA . PHE A 1 102 ? 6.334 6.739 -5.928 1.00 97.62 102 PHE A CA 1
ATOM 881 C C . PHE A 1 102 ? 7.558 5.845 -6.170 1.00 97.62 102 PHE A C 1
ATOM 883 O O . PHE A 1 102 ? 8.604 6.063 -5.561 1.00 97.62 102 PHE A O 1
ATOM 890 N N . VAL A 1 103 ? 7.456 4.854 -7.062 1.00 97.56 103 VAL A N 1
ATOM 891 C CA . VAL A 1 103 ? 8.579 3.961 -7.391 1.00 97.56 103 VAL A CA 1
ATOM 892 C C . VAL A 1 103 ? 9.747 4.753 -7.983 1.00 97.56 103 VAL A C 1
ATOM 894 O O . VAL A 1 103 ? 10.884 4.567 -7.553 1.00 97.56 103 VAL A O 1
ATOM 897 N N . VAL A 1 104 ? 9.477 5.676 -8.911 1.00 96.44 104 VAL A N 1
ATOM 898 C CA . VAL A 1 104 ? 10.499 6.576 -9.472 1.00 96.44 104 VAL A CA 1
ATOM 899 C C . VAL A 1 104 ? 11.131 7.419 -8.368 1.00 96.44 104 VAL A C 1
ATOM 901 O O . VAL A 1 104 ? 12.355 7.439 -8.237 1.00 96.44 104 VAL A O 1
ATOM 904 N N . TRP A 1 105 ? 10.312 8.024 -7.503 1.00 96.25 105 TRP A N 1
ATOM 905 C CA . TRP A 1 105 ? 10.809 8.783 -6.360 1.00 96.25 105 TRP A CA 1
ATOM 906 C C . TRP A 1 105 ? 11.736 7.937 -5.470 1.00 96.25 105 TRP A C 1
ATOM 908 O O . TRP A 1 105 ? 12.802 8.411 -5.077 1.00 96.25 105 TRP A O 1
ATOM 918 N N . CYS A 1 106 ? 11.407 6.670 -5.199 1.00 96.38 106 CYS A N 1
ATOM 919 C CA . CYS A 1 106 ? 12.265 5.773 -4.420 1.00 96.38 106 CYS A CA 1
ATOM 920 C C . CYS A 1 106 ? 13.605 5.436 -5.095 1.00 96.38 106 CYS A C 1
ATOM 922 O O . CYS A 1 106 ? 14.588 5.204 -4.387 1.00 96.38 106 CYS A O 1
ATOM 924 N N . LEU A 1 107 ? 13.658 5.388 -6.429 1.00 96.06 107 LEU A N 1
ATOM 925 C CA . LEU A 1 107 ? 14.896 5.150 -7.182 1.00 96.06 107 LEU A CA 1
ATOM 926 C C . LEU A 1 107 ? 15.818 6.377 -7.181 1.00 96.06 107 LEU A C 1
ATOM 928 O O . LEU A 1 107 ? 17.042 6.233 -7.191 1.00 96.06 107 LEU A O 1
ATOM 932 N N . GLU A 1 108 ? 15.233 7.573 -7.163 1.00 95.50 108 GLU A N 1
ATOM 933 C CA . GLU A 1 108 ? 15.953 8.850 -7.217 1.00 95.50 108 GLU A CA 1
ATOM 934 C C . GLU A 1 108 ? 16.378 9.368 -5.837 1.00 95.50 108 GLU A C 1
ATOM 936 O O . GLU A 1 108 ? 17.278 10.203 -5.734 1.00 95.50 108 GLU A O 1
ATOM 941 N N . ASN A 1 109 ? 15.755 8.872 -4.765 1.00 94.00 109 ASN A N 1
ATOM 942 C CA . ASN A 1 109 ? 15.960 9.374 -3.412 1.00 94.00 109 ASN A CA 1
ATOM 943 C C . ASN A 1 109 ? 16.648 8.361 -2.493 1.00 94.00 109 ASN A C 1
ATOM 945 O O . ASN A 1 109 ? 16.719 7.152 -2.729 1.00 94.00 109 ASN A O 1
ATOM 949 N N . THR A 1 110 ? 17.163 8.890 -1.387 1.00 90.94 110 THR A N 1
ATOM 950 C CA . THR A 1 110 ? 17.734 8.093 -0.304 1.00 90.94 110 THR A CA 1
ATOM 951 C C . THR A 1 110 ? 17.037 8.425 1.003 1.00 90.94 110 THR A C 1
ATOM 953 O O . THR A 1 110 ? 16.612 9.558 1.226 1.00 90.94 110 THR A O 1
ATOM 956 N N . LEU A 1 111 ? 16.939 7.437 1.886 1.00 86.38 111 LEU A N 1
ATOM 957 C CA . LEU A 1 111 ? 16.460 7.609 3.249 1.00 86.38 111 LEU A CA 1
ATOM 958 C C . LEU A 1 111 ? 17.524 7.055 4.197 1.00 86.38 111 LEU A C 1
ATOM 960 O O . LEU A 1 111 ? 18.039 5.958 3.992 1.00 86.38 111 LEU A O 1
ATOM 964 N N . HIS A 1 112 ? 17.914 7.841 5.201 1.00 84.19 112 HIS A N 1
ATOM 965 C CA . HIS A 1 112 ? 19.017 7.505 6.115 1.00 84.19 112 HIS A CA 1
ATOM 966 C C . HIS A 1 112 ? 20.325 7.116 5.393 1.00 84.19 112 HIS A C 1
ATOM 968 O O . HIS A 1 112 ? 21.001 6.160 5.776 1.00 84.19 112 HIS A O 1
ATOM 974 N N . ASN A 1 113 ? 20.681 7.857 4.335 1.00 83.94 113 ASN A N 1
ATOM 975 C CA . ASN A 1 113 ? 21.858 7.614 3.487 1.00 83.94 113 ASN A CA 1
ATOM 976 C C . ASN A 1 113 ? 21.875 6.237 2.793 1.00 83.94 113 ASN A C 1
ATOM 978 O O . ASN A 1 113 ? 22.938 5.742 2.418 1.00 83.94 113 ASN A O 1
ATOM 982 N N . ARG A 1 114 ? 20.711 5.602 2.619 1.00 84.69 114 ARG A N 1
ATOM 983 C CA . ARG A 1 114 ? 20.547 4.354 1.864 1.00 84.69 114 ARG A CA 1
ATOM 984 C C . ARG A 1 114 ? 19.553 4.562 0.734 1.00 84.69 114 ARG A C 1
ATOM 986 O O . ARG A 1 114 ? 18.597 5.321 0.886 1.00 84.69 114 ARG A O 1
ATOM 993 N N . ARG A 1 115 ? 19.779 3.888 -0.396 1.00 90.75 115 ARG A N 1
ATOM 994 C CA . ARG A 1 115 ? 18.779 3.823 -1.470 1.00 90.75 115 ARG A CA 1
ATOM 995 C C . ARG A 1 115 ? 17.489 3.251 -0.901 1.00 90.75 115 ARG A C 1
ATOM 997 O O . ARG A 1 115 ? 17.551 2.308 -0.113 1.00 90.75 115 ARG A O 1
ATOM 1004 N N . ILE A 1 116 ? 16.365 3.851 -1.278 1.00 93.88 116 ILE A N 1
ATOM 1005 C CA . ILE A 1 116 ? 15.059 3.364 -0.843 1.00 93.88 116 ILE A CA 1
ATOM 1006 C C . ILE A 1 116 ? 14.738 2.102 -1.633 1.00 93.88 116 ILE A C 1
ATOM 1008 O O . ILE A 1 116 ? 14.512 1.075 -1.020 1.00 93.88 116 ILE A O 1
ATOM 1012 N N . MET A 1 117 ? 14.812 2.160 -2.964 1.00 95.44 117 MET A N 1
ATOM 1013 C CA . MET A 1 117 ? 14.539 1.026 -3.847 1.00 95.44 117 MET A CA 1
ATOM 1014 C C . MET A 1 117 ? 15.639 0.884 -4.908 1.00 95.44 117 MET A C 1
ATOM 1016 O O . MET A 1 117 ? 16.372 1.836 -5.197 1.00 95.44 117 MET A O 1
ATOM 1020 N N . THR A 1 118 ? 15.770 -0.301 -5.498 1.00 95.75 118 THR A N 1
ATOM 1021 C CA . THR A 1 118 ? 16.604 -0.548 -6.683 1.00 95.75 118 THR A CA 1
ATOM 1022 C C . THR A 1 118 ? 15.784 -1.108 -7.842 1.00 95.75 118 THR A C 1
ATOM 1024 O O . THR A 1 118 ? 14.708 -1.658 -7.642 1.00 95.75 118 THR A O 1
ATOM 1027 N N . LEU A 1 119 ? 16.307 -1.009 -9.070 1.00 96.69 119 LEU A N 1
ATOM 1028 C CA . LEU A 1 119 ? 15.650 -1.554 -10.268 1.00 96.69 119 LEU A CA 1
ATOM 1029 C C . LEU A 1 119 ? 15.432 -3.076 -10.212 1.00 96.69 119 LEU A C 1
ATOM 1031 O O . LEU A 1 119 ? 14.572 -3.593 -10.918 1.00 96.69 119 LEU A O 1
ATOM 1035 N N . THR A 1 120 ? 16.191 -3.787 -9.377 1.00 96.19 120 THR A N 1
ATOM 1036 C CA . THR A 1 120 ? 16.089 -5.242 -9.219 1.00 96.19 120 THR A CA 1
ATOM 1037 C C . THR A 1 120 ? 15.166 -5.670 -8.085 1.00 96.19 120 THR A C 1
ATOM 1039 O O . THR A 1 120 ? 14.968 -6.868 -7.912 1.00 96.19 120 THR A O 1
ATOM 1042 N N . ASP A 1 121 ? 14.627 -4.736 -7.296 1.00 97.00 121 ASP A N 1
ATOM 1043 C CA . ASP A 1 121 ? 13.790 -5.096 -6.152 1.00 97.00 121 ASP A CA 1
ATOM 1044 C C . ASP A 1 121 ? 12.490 -5.774 -6.611 1.00 97.00 121 ASP A C 1
ATOM 1046 O O . ASP A 1 121 ? 11.945 -5.482 -7.678 1.00 97.00 121 ASP A O 1
ATOM 1050 N N . GLU A 1 122 ? 11.978 -6.681 -5.783 1.00 98.06 122 GLU A N 1
ATOM 1051 C CA . GLU A 1 122 ? 10.699 -7.350 -6.010 1.00 98.06 122 GLU A CA 1
ATOM 1052 C C . GLU A 1 122 ? 9.527 -6.468 -5.554 1.00 98.06 122 GLU A C 1
ATOM 1054 O O . GLU A 1 122 ? 9.568 -5.893 -4.463 1.00 98.06 122 GLU A O 1
ATOM 1059 N N . LEU A 1 123 ? 8.464 -6.385 -6.365 1.00 98.00 123 LEU A N 1
ATOM 1060 C CA . LEU A 1 123 ? 7.245 -5.622 -6.060 1.00 98.00 123 LEU A CA 1
ATOM 1061 C C . LEU A 1 123 ? 6.008 -6.520 -6.077 1.00 98.00 123 LEU A C 1
ATOM 1063 O O . LEU A 1 123 ? 5.766 -7.251 -7.036 1.00 98.00 123 LEU A O 1
ATOM 1067 N N . HIS A 1 124 ? 5.187 -6.420 -5.038 1.00 98.25 124 HIS A N 1
ATOM 1068 C CA . HIS A 1 124 ? 3.879 -7.062 -4.926 1.00 98.25 124 HIS A CA 1
ATOM 1069 C C . HIS A 1 124 ? 2.822 -5.969 -4.825 1.00 98.25 124 HIS A C 1
ATOM 1071 O O . HIS A 1 124 ? 2.775 -5.250 -3.825 1.00 98.25 124 HIS A O 1
ATOM 1077 N N . LEU A 1 125 ? 1.977 -5.839 -5.842 1.00 98.38 125 LEU A N 1
ATOM 1078 C CA . LEU A 1 125 ? 0.878 -4.879 -5.866 1.00 98.38 125 LEU A CA 1
ATOM 1079 C C . LEU A 1 125 ? -0.422 -5.616 -5.555 1.00 98.38 125 LEU A C 1
ATOM 1081 O O . LEU A 1 125 ? -0.752 -6.589 -6.226 1.00 98.38 125 LEU A O 1
ATOM 1085 N N . PHE A 1 126 ? -1.160 -5.154 -4.551 1.00 98.38 126 PHE A N 1
ATOM 1086 C CA . PHE A 1 126 ? -2.432 -5.738 -4.136 1.00 98.38 126 PHE A CA 1
ATOM 1087 C C . PHE A 1 126 ? -3.570 -4.721 -4.248 1.00 98.38 126 PHE A C 1
ATOM 1089 O O . PHE A 1 126 ? -3.437 -3.589 -3.771 1.00 98.38 126 PHE A O 1
ATOM 1096 N N . SER A 1 127 ? -4.691 -5.139 -4.841 1.00 98.06 127 SER A N 1
ATOM 1097 C CA . SER A 1 127 ? -5.919 -4.346 -4.944 1.00 98.06 127 SER A CA 1
ATOM 1098 C C . SER A 1 127 ? -6.991 -4.873 -3.993 1.00 98.06 127 SER A C 1
ATOM 1100 O O . SER A 1 127 ? -7.390 -6.032 -4.076 1.00 98.06 127 SER A O 1
ATOM 1102 N N . TYR A 1 128 ? -7.517 -4.012 -3.117 1.00 97.75 128 TYR A N 1
ATOM 1103 C CA . TYR A 1 128 ? -8.655 -4.377 -2.261 1.00 97.75 128 TYR A CA 1
ATOM 1104 C C . TYR A 1 128 ? -9.981 -4.486 -3.026 1.00 97.75 128 TYR A C 1
ATOM 1106 O O . TYR A 1 128 ? -10.867 -5.217 -2.591 1.00 97.75 128 TYR A O 1
ATOM 1114 N N . LYS A 1 129 ? -10.142 -3.768 -4.144 1.00 97.19 129 LYS A N 1
ATOM 1115 C CA . LYS A 1 129 ? -11.386 -3.722 -4.927 1.00 97.19 129 LYS A CA 1
ATOM 1116 C C . LYS A 1 129 ? -11.789 -5.089 -5.477 1.00 97.19 129 LYS A C 1
ATOM 1118 O O . LYS A 1 129 ? -12.975 -5.406 -5.488 1.00 97.19 129 LYS A O 1
ATOM 1123 N N . ASP A 1 130 ? -10.823 -5.875 -5.938 1.00 96.69 130 ASP A N 1
ATOM 1124 C CA . ASP A 1 130 ? -11.047 -7.177 -6.573 1.00 96.69 130 ASP A CA 1
ATOM 1125 C C . ASP A 1 130 ? -10.202 -8.310 -5.964 1.00 96.69 130 ASP A C 1
ATOM 1127 O O . ASP A 1 130 ? -10.246 -9.440 -6.449 1.00 96.69 130 ASP A O 1
ATOM 1131 N N . ALA A 1 131 ? -9.469 -8.023 -4.882 1.00 96.12 131 ALA A N 1
ATOM 1132 C CA . ALA A 1 131 ? -8.565 -8.949 -4.203 1.00 96.12 131 ALA A CA 1
ATOM 1133 C C . ALA A 1 131 ? -7.486 -9.549 -5.126 1.00 96.12 131 ALA A C 1
ATOM 1135 O O . ALA A 1 131 ? -7.034 -10.678 -4.911 1.00 96.12 131 ALA A O 1
ATOM 1136 N N . THR A 1 132 ? -7.064 -8.808 -6.155 1.00 97.44 132 THR A N 1
ATOM 1137 C CA . THR A 1 132 ? -6.018 -9.250 -7.082 1.00 97.44 132 THR A CA 1
ATOM 1138 C C . THR A 1 132 ? -4.619 -8.891 -6.597 1.00 97.44 132 THR A C 1
ATOM 1140 O O . THR A 1 132 ? -4.409 -7.939 -5.840 1.00 97.44 132 THR A O 1
ATOM 1143 N N . MET A 1 133 ? -3.644 -9.684 -7.046 1.00 97.50 133 MET A N 1
ATOM 1144 C CA . MET A 1 133 ? -2.230 -9.483 -6.761 1.00 97.50 133 MET A CA 1
ATOM 1145 C C . MET A 1 133 ? -1.406 -9.563 -8.046 1.00 97.50 133 MET A C 1
ATOM 1147 O O . MET A 1 133 ? -1.461 -10.560 -8.765 1.00 97.50 133 MET A O 1
ATOM 1151 N N . GLU A 1 134 ? -0.613 -8.529 -8.306 1.00 97.81 134 GLU A N 1
ATOM 1152 C CA . GLU A 1 134 ? 0.402 -8.496 -9.357 1.00 97.81 134 GLU A CA 1
ATOM 1153 C C . GLU A 1 134 ? 1.782 -8.640 -8.715 1.00 97.81 134 GLU A C 1
ATOM 1155 O O . GLU A 1 134 ? 2.121 -7.905 -7.785 1.00 97.81 134 GLU A O 1
ATOM 1160 N N . ILE A 1 135 ? 2.591 -9.574 -9.213 1.00 98.06 135 ILE A N 1
ATOM 1161 C CA . ILE A 1 135 ? 3.934 -9.831 -8.686 1.00 98.06 135 ILE A CA 1
ATOM 1162 C C . ILE A 1 135 ? 4.965 -9.559 -9.779 1.00 98.06 135 ILE A C 1
ATOM 1164 O O . ILE A 1 135 ? 4.958 -10.189 -10.842 1.00 98.06 135 ILE A O 1
ATOM 1168 N N . TYR A 1 136 ? 5.886 -8.651 -9.477 1.00 98.00 136 TYR A N 1
ATOM 1169 C CA . TYR A 1 136 ? 7.069 -8.341 -10.266 1.00 98.00 136 TYR A CA 1
ATOM 1170 C C . TYR A 1 136 ? 8.277 -8.914 -9.531 1.00 98.00 136 TYR A C 1
ATOM 1172 O O . TYR A 1 136 ? 8.923 -8.242 -8.733 1.00 98.00 136 TYR A O 1
ATOM 1180 N N . ASP A 1 137 ? 8.515 -10.198 -9.777 1.00 95.81 137 ASP A N 1
ATOM 1181 C CA . ASP A 1 137 ? 9.589 -10.997 -9.185 1.00 95.81 137 ASP A CA 1
ATOM 1182 C C . ASP A 1 137 ? 10.978 -10.481 -9.603 1.00 95.81 137 ASP A C 1
ATOM 1184 O O . ASP A 1 137 ? 11.187 -10.130 -10.774 1.00 95.81 137 ASP A O 1
ATOM 1188 N N . PHE A 1 138 ? 11.938 -10.470 -8.670 1.00 92.19 138 PHE A N 1
ATOM 1189 C CA . PHE A 1 138 ? 13.296 -9.971 -8.933 1.00 92.19 138 PHE A CA 1
ATOM 1190 C C . PHE A 1 138 ? 14.000 -10.734 -10.072 1.00 92.19 138 PHE A C 1
ATOM 1192 O O . PHE A 1 138 ? 14.699 -10.139 -10.893 1.00 92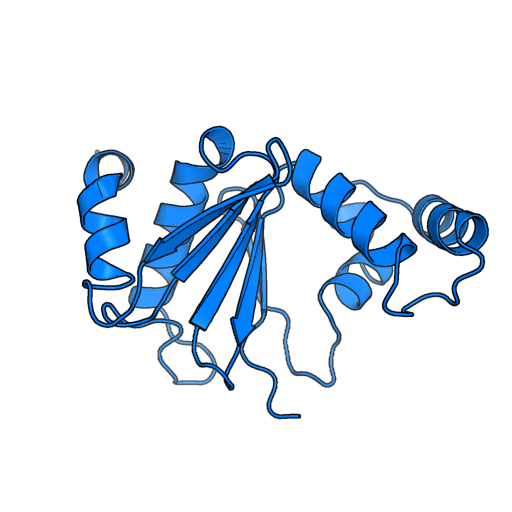.19 138 PHE A O 1
ATOM 1199 N N . SER A 1 139 ? 13.776 -12.049 -10.187 1.00 94.44 139 SER A N 1
ATOM 1200 C CA . SER A 1 139 ? 14.341 -12.904 -11.241 1.00 94.44 139 SER A CA 1
ATOM 1201 C C . SER A 1 139 ? 13.733 -12.636 -12.619 1.00 94.44 139 SER A C 1
ATOM 1203 O O . SER A 1 139 ? 14.278 -13.063 -13.638 1.00 94.44 139 SER A O 1
ATOM 1205 N N . ARG A 1 140 ? 12.611 -11.909 -12.665 1.00 94.50 140 ARG A N 1
ATOM 1206 C CA . ARG A 1 140 ? 11.897 -11.515 -13.886 1.00 94.50 140 ARG A CA 1
ATOM 1207 C C . ARG A 1 140 ? 11.919 -10.002 -14.112 1.00 94.50 140 ARG A C 1
ATOM 1209 O O . ARG A 1 140 ? 11.045 -9.482 -14.804 1.00 94.50 140 ARG A O 1
ATOM 1216 N N . GLY A 1 141 ? 12.911 -9.315 -13.546 1.00 93.25 141 GLY A N 1
ATOM 1217 C CA . GLY A 1 141 ? 13.175 -7.894 -13.776 1.00 93.25 141 GLY A CA 1
ATOM 1218 C C . GLY A 1 141 ? 12.551 -6.938 -12.761 1.00 93.25 141 GLY A C 1
ATOM 1219 O O . GLY A 1 141 ? 12.763 -5.741 -12.901 1.00 93.25 141 GLY A O 1
ATOM 1220 N N . GLY A 1 142 ? 11.806 -7.422 -11.759 1.00 96.88 142 GLY A N 1
ATOM 1221 C CA . GLY A 1 142 ? 11.381 -6.617 -10.608 1.00 96.88 142 GLY A CA 1
ATOM 1222 C C . GLY A 1 142 ? 10.796 -5.241 -10.957 1.00 96.88 142 GLY A C 1
ATOM 1223 O O . GLY A 1 142 ? 9.955 -5.100 -11.853 1.00 96.88 142 GLY A O 1
ATOM 1224 N N . VAL A 1 143 ? 11.285 -4.217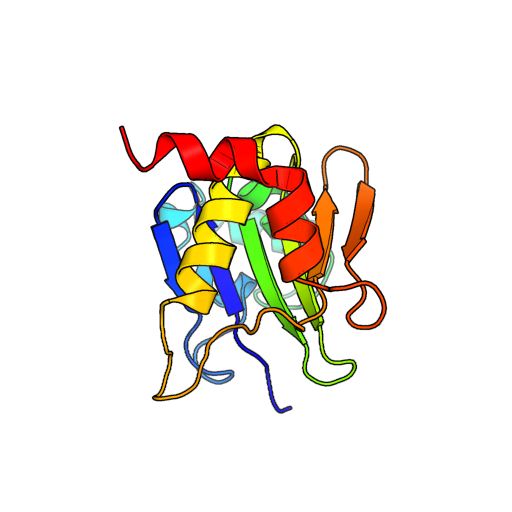 -10.257 1.00 97.50 143 VAL A N 1
ATOM 1225 C CA . VAL A 1 143 ? 10.965 -2.798 -10.482 1.00 97.50 143 VAL A CA 1
ATOM 1226 C C . VAL A 1 143 ? 11.197 -2.352 -11.928 1.00 97.50 143 VAL A C 1
ATOM 1228 O O . VAL A 1 143 ? 10.362 -1.634 -12.477 1.00 97.50 143 VAL A O 1
ATOM 1231 N N . GLU A 1 144 ? 12.290 -2.762 -12.575 1.00 97.62 144 GLU A N 1
ATOM 1232 C CA . GLU A 1 144 ? 12.565 -2.391 -13.969 1.00 97.62 144 GLU A CA 1
ATOM 1233 C C . GLU A 1 144 ? 11.439 -2.851 -14.898 1.00 97.62 144 GLU A C 1
ATOM 1235 O O . GLU A 1 144 ? 10.919 -2.065 -15.694 1.00 97.62 144 GLU A O 1
ATOM 1240 N N . ARG A 1 145 ? 11.001 -4.107 -14.754 1.00 97.69 145 ARG A N 1
ATOM 1241 C CA . ARG A 1 145 ? 9.882 -4.642 -15.534 1.00 97.69 145 ARG A CA 1
ATOM 1242 C C . ARG A 1 145 ? 8.594 -3.866 -15.263 1.00 97.69 145 ARG A C 1
ATOM 1244 O O . ARG A 1 145 ? 7.901 -3.510 -16.215 1.00 97.69 145 ARG A O 1
ATOM 1251 N N . PHE A 1 146 ? 8.293 -3.585 -13.994 1.00 97.75 146 PHE A N 1
ATOM 1252 C CA . PHE A 1 146 ? 7.127 -2.781 -13.622 1.00 97.75 146 PHE A CA 1
ATOM 1253 C C . PHE A 1 146 ? 7.127 -1.426 -14.345 1.00 97.75 146 PHE A C 1
ATOM 1255 O O . PHE A 1 146 ? 6.130 -1.062 -14.969 1.00 97.75 146 PHE A O 1
ATOM 1262 N N . LEU A 1 147 ? 8.252 -0.708 -14.339 1.00 97.00 147 LEU A N 1
ATOM 1263 C CA . LEU A 1 147 ? 8.363 0.596 -14.995 1.00 97.00 147 LEU A CA 1
ATOM 1264 C C . LEU A 1 147 ? 8.263 0.508 -16.523 1.00 97.00 147 LEU A C 1
ATOM 1266 O O . LEU A 1 147 ? 7.631 1.365 -17.142 1.00 97.00 147 LEU A O 1
ATOM 1270 N N . LEU A 1 148 ? 8.838 -0.526 -17.144 1.00 95.56 148 LEU A N 1
ATOM 1271 C CA . LEU A 1 148 ? 8.751 -0.734 -18.594 1.00 95.56 148 LEU A CA 1
ATOM 1272 C C . LEU A 1 148 ? 7.309 -0.965 -19.064 1.00 95.56 148 LEU A C 1
ATOM 1274 O O . LEU A 1 148 ? 6.903 -0.393 -20.080 1.00 95.56 148 LEU A O 1
ATOM 1278 N N . GLU A 1 149 ? 6.537 -1.760 -18.320 1.00 95.88 149 GLU A N 1
ATOM 1279 C CA . GLU A 1 149 ? 5.122 -2.032 -18.611 1.00 95.88 149 GLU A CA 1
ATOM 1280 C C . GLU A 1 149 ? 4.234 -0.786 -18.425 1.00 95.88 149 GLU A C 1
ATOM 1282 O O . GLU A 1 149 ? 3.191 -0.672 -19.066 1.00 95.88 149 GLU A O 1
ATOM 1287 N N . HIS A 1 150 ? 4.676 0.190 -17.622 1.00 94.44 150 HIS A N 1
ATOM 1288 C CA . HIS A 1 150 ? 3.895 1.374 -17.239 1.00 94.44 150 HIS A CA 1
ATOM 1289 C C . HIS A 1 150 ? 4.530 2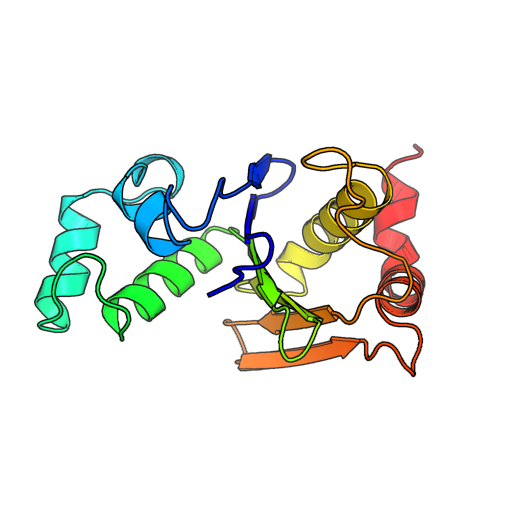.705 -17.674 1.00 94.44 150 HIS A C 1
ATOM 1291 O O . HIS A 1 150 ? 4.195 3.772 -17.152 1.00 94.44 150 HIS A O 1
ATOM 1297 N N . ARG A 1 151 ? 5.415 2.673 -18.677 1.00 86.25 151 ARG A N 1
ATOM 1298 C CA . ARG A 1 151 ? 6.165 3.842 -19.179 1.00 86.25 151 ARG A CA 1
ATOM 1299 C C . ARG A 1 151 ? 5.295 5.036 -19.592 1.00 86.25 151 ARG A C 1
ATOM 1301 O O . ARG A 1 151 ? 5.763 6.174 -19.589 1.00 86.25 151 ARG A O 1
ATOM 1308 N N . ASP A 1 152 ? 4.044 4.785 -19.968 1.00 86.19 152 ASP A N 1
ATOM 1309 C CA . ASP A 1 152 ? 3.124 5.819 -20.443 1.00 86.19 152 ASP A CA 1
ATOM 1310 C C . ASP A 1 15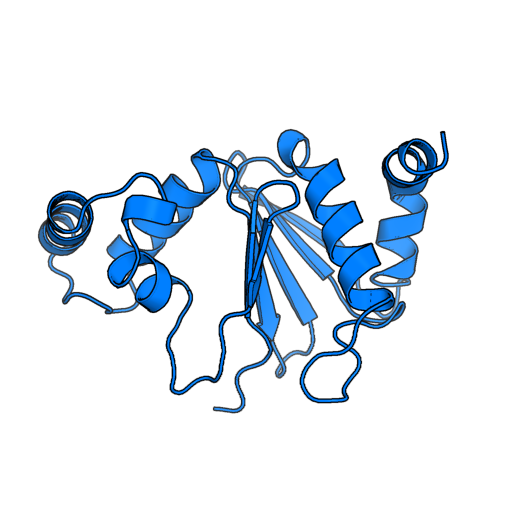2 ? 2.708 6.775 -19.311 1.00 86.19 152 ASP A C 1
ATOM 1312 O O . ASP A 1 152 ? 2.415 7.941 -19.567 1.00 86.19 152 ASP A O 1
ATOM 1316 N N . TYR A 1 153 ? 2.788 6.336 -18.049 1.00 78.06 153 TYR A N 1
ATOM 1317 C CA . TYR A 1 153 ? 2.592 7.209 -16.889 1.00 78.06 1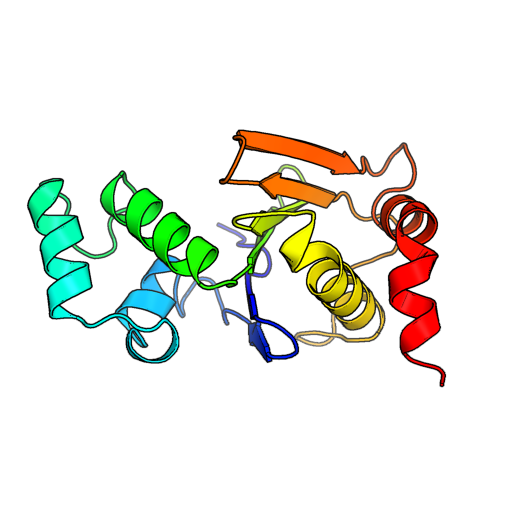53 TYR A CA 1
ATOM 1318 C C . TYR A 1 153 ? 3.779 8.156 -16.662 1.00 78.06 153 TYR A C 1
ATOM 1320 O O . TYR A 1 153 ? 3.575 9.300 -16.257 1.00 78.06 153 TYR A O 1
ATOM 1328 N N . HIS A 1 154 ? 4.995 7.718 -17.003 1.00 59.22 154 HIS A N 1
ATOM 1329 C CA . HIS A 1 154 ? 6.234 8.479 -16.819 1.00 59.22 154 HIS A CA 1
ATOM 1330 C C . HIS A 1 154 ? 6.438 9.567 -17.889 1.00 59.22 154 HIS A C 1
ATOM 1332 O O . HIS A 1 154 ? 6.987 10.630 -17.606 1.00 59.22 154 HIS A O 1
ATOM 1338 N N . ARG A 1 155 ? 6.004 9.346 -19.138 1.00 57.44 155 ARG A N 1
ATOM 1339 C CA . ARG A 1 155 ? 6.192 10.329 -20.232 1.00 57.44 155 ARG A CA 1
ATOM 1340 C C . ARG A 1 155 ? 5.432 11.643 -20.025 1.00 57.44 155 ARG A C 1
ATOM 1342 O O . ARG A 1 155 ? 5.834 12.663 -20.572 1.00 57.44 155 ARG A O 1
ATOM 1349 N N . ASN A 1 156 ? 4.387 11.636 -19.201 1.00 48.91 156 ASN A N 1
ATOM 1350 C CA . ASN A 1 156 ? 3.580 12.821 -18.898 1.00 48.91 156 ASN A CA 1
ATOM 1351 C C . ASN A 1 156 ? 4.191 13.736 -17.816 1.00 48.91 156 ASN A C 1
ATOM 1353 O O . ASN A 1 156 ? 3.531 14.674 -17.385 1.00 48.91 156 ASN A O 1
ATOM 1357 N N . LEU A 1 157 ? 5.422 13.469 -17.361 1.00 44.75 157 LEU A N 1
ATOM 1358 C CA . LEU A 1 157 ? 6.165 14.315 -16.413 1.00 44.75 157 LEU A CA 1
ATOM 1359 C C . LEU A 1 157 ? 7.240 15.184 -17.095 1.00 44.75 157 LEU A C 1
ATOM 1361 O O . LEU A 1 157 ? 7.918 15.960 -16.430 1.00 44.75 157 LEU A O 1
ATOM 1365 N N . SER A 1 158 ? 7.418 15.043 -18.414 1.00 36.66 158 SER A N 1
ATOM 1366 C CA . SER A 1 158 ? 8.435 15.753 -19.211 1.00 36.66 158 SER A CA 1
ATOM 1367 C C . SER A 1 158 ? 7.851 16.792 -20.181 1.00 36.66 158 SER A C 1
ATOM 1369 O O . SER A 1 158 ? 8.569 17.237 -21.077 1.00 36.66 158 SER A O 1
ATOM 1371 N N . ALA A 1 159 ? 6.565 17.131 -20.047 1.00 35.34 159 ALA A N 1
ATOM 1372 C CA . ALA A 1 159 ? 5.852 18.089 -20.896 1.00 35.34 159 ALA A CA 1
ATOM 1373 C C . ALA A 1 159 ? 5.448 19.339 -20.108 1.00 35.34 159 ALA A C 1
ATOM 1375 O O . ALA A 1 159 ? 5.039 19.178 -18.936 1.00 35.34 159 ALA A O 1
#

Sequence (159 aa):
MLQGLGFWVKEHRIIPLRDPAEGTHISYIIEHPEEFTLTKEEIQKIYDTYQEELYREGKAREEIIQRVSQEGWIRVRHYLKPDYWSIQTYDTVRERKYIVDFVVWCLENTLHNRRIMTLTDELHLFSYKDATMEIYDFSRGGVERFLLEHRDYHRNLSA

Secondary structure (DSSP, 8-state):
-----EEEEETTEEEEE--TTT--HHHHHHHSGGGGT--HHHHHHHHHHHTPPTT-SSHHHHHHHHHHHHTTPEEEEEEETTEEEEEEES-TTTTHHHHHHHHHHHHH-EETTEES--TT--EEEEETTT--EEEE-GGGTHHHHHHHHTHHHHGGG--